Protein AF-A0ABD6QTZ0-F1 (afdb_monomer)

Solvent-accessible surface area (backbone atoms only — not comparable to full-atom values): 4430 Å² total; per-residue (Å²): 131,51,74,49,36,55,50,12,52,50,45,34,52,52,34,52,52,50,48,53,51,48,45,65,77,44,57,88,72,53,62,66,72,59,30,54,50,52,52,50,51,48,50,50,41,51,51,50,19,50,52,46,25,52,50,25,41,53,51,37,50,49,54,50,52,53,51,52,53,50,52,52,47,49,55,56,50,46,53,54,71,78,68,112

Organism: Mycolicibacterium fortuitum (NCBI:txid1766)

Secondary structure (DSSP, 8-state):
--HHHHHHHHHHHHHHHHHHHHHHHHTT---THHHHHHHHHHHHHHHHHHHHHHHHHHHHHHHHHHHHHHHHHHHHHHHHHH--

Mean predicted aligned error: 8.84 Å

Foldseek 3Di:
DDPLLVVLVVLQVVLVVVLVVLCVVCPVPDDDPRVVVNVVVNVVSNVVSNVSNVVSVVVVVVVVVVVVVVVVVCVVVVCVVVPD

Structure (mmCIF, N/CA/C/O backbone):
data_AF-A0ABD6QTZ0-F1
#
_entry.id   AF-A0ABD6QTZ0-F1
#
loop_
_atom_site.group_PDB
_atom_site.id
_atom_site.type_symbol
_atom_site.label_atom_id
_atom_site.label_alt_id
_atom_site.label_comp_id
_atom_site.label_asym_id
_atom_site.label_entity_id
_atom_site.label_seq_id
_atom_site.pdbx_PDB_ins_code
_atom_site.Cartn_x
_atom_site.Cartn_y
_atom_site.C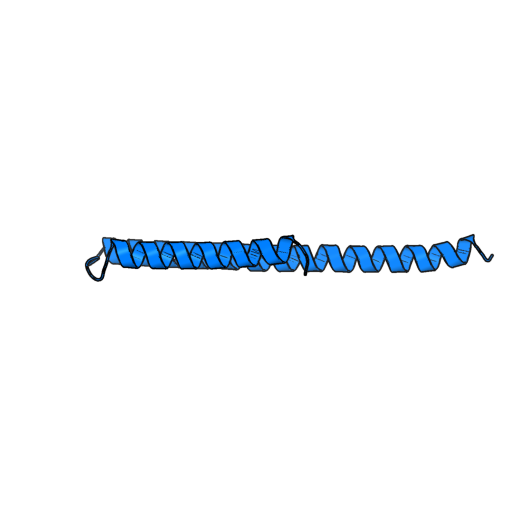artn_z
_atom_site.occupancy
_atom_site.B_iso_or_equiv
_atom_site.auth_seq_id
_atom_site.auth_comp_id
_atom_site.auth_asym_id
_atom_site.auth_atom_id
_atom_site.pdbx_PDB_model_num
ATOM 1 N N . MET A 1 1 ? 0.923 -4.195 -19.434 1.00 52.66 1 MET A N 1
ATOM 2 C CA . MET A 1 1 ? 1.140 -3.732 -18.044 1.00 52.66 1 MET A CA 1
ATOM 3 C C . MET A 1 1 ? 2.417 -4.362 -17.524 1.00 52.66 1 MET A C 1
ATOM 5 O O . MET A 1 1 ? 2.575 -5.566 -17.692 1.00 52.66 1 MET A O 1
ATOM 9 N N . SER A 1 2 ? 3.322 -3.573 -16.940 1.00 66.06 2 SER A N 1
ATOM 10 C CA . SER A 1 2 ? 4.528 -4.100 -16.287 1.00 66.06 2 SER A CA 1
ATOM 11 C C . SER A 1 2 ? 4.138 -4.965 -15.080 1.00 66.06 2 SER A C 1
ATOM 13 O O . SER A 1 2 ? 3.174 -4.641 -14.385 1.00 66.06 2 SER A O 1
ATOM 15 N N . ASN A 1 3 ? 4.884 -6.045 -14.807 1.00 80.12 3 ASN A N 1
ATOM 16 C CA . ASN A 1 3 ? 4.708 -6.887 -13.608 1.00 80.12 3 ASN A CA 1
ATOM 17 C C . ASN A 1 3 ? 4.653 -6.018 -12.335 1.00 80.12 3 ASN A C 1
ATOM 19 O O . ASN A 1 3 ? 3.838 -6.245 -11.448 1.00 80.12 3 ASN A O 1
ATOM 23 N N . LEU A 1 4 ? 5.429 -4.933 -12.312 1.00 82.50 4 LEU A N 1
ATOM 24 C CA . LEU A 1 4 ? 5.492 -3.998 -11.196 1.00 82.50 4 LEU A CA 1
ATOM 25 C C . LEU A 1 4 ? 4.172 -3.240 -10.952 1.00 82.50 4 LEU A C 1
ATOM 27 O O . LEU A 1 4 ? 3.750 -3.108 -9.808 1.00 82.50 4 LEU A O 1
ATOM 31 N N . THR A 1 5 ? 3.483 -2.808 -12.011 1.00 82.31 5 THR A N 1
ATOM 32 C CA . THR A 1 5 ? 2.157 -2.164 -11.932 1.00 82.31 5 THR A CA 1
ATOM 33 C C . THR A 1 5 ? 1.127 -3.107 -11.303 1.00 82.31 5 THR A C 1
ATOM 35 O O . THR A 1 5 ? 0.343 -2.701 -10.449 1.00 82.31 5 THR A O 1
ATOM 38 N N . ASN A 1 6 ? 1.167 -4.393 -11.668 1.00 87.00 6 ASN A N 1
ATOM 39 C CA . ASN A 1 6 ? 0.295 -5.400 -11.064 1.00 87.00 6 ASN A CA 1
ATOM 40 C C . ASN A 1 6 ? 0.601 -5.609 -9.574 1.00 87.00 6 ASN A C 1
ATOM 42 O O . ASN A 1 6 ? -0.334 -5.734 -8.790 1.00 87.00 6 ASN A O 1
ATOM 46 N N . GLN A 1 7 ? 1.877 -5.594 -9.169 1.00 87.19 7 GLN A N 1
ATOM 47 C CA . GLN A 1 7 ? 2.253 -5.677 -7.750 1.00 87.19 7 GLN A CA 1
ATOM 48 C C . GLN A 1 7 ? 1.712 -4.490 -6.941 1.00 87.19 7 GLN A C 1
ATOM 50 O O . GLN A 1 7 ? 1.209 -4.685 -5.839 1.00 87.19 7 GLN A O 1
ATOM 55 N N . GLY A 1 8 ? 1.740 -3.276 -7.502 1.00 88.00 8 GLY A N 1
ATOM 56 C CA . GLY A 1 8 ? 1.127 -2.095 -6.885 1.00 88.00 8 GLY A CA 1
ATOM 57 C C . GLY A 1 8 ? -0.363 -2.267 -6.599 1.00 88.00 8 GLY A C 1
ATOM 58 O O . GLY A 1 8 ? -0.823 -1.989 -5.494 1.00 88.00 8 GLY A O 1
ATOM 59 N N . ASN A 1 9 ? -1.105 -2.788 -7.577 1.00 90.00 9 ASN A N 1
ATOM 60 C CA . ASN A 1 9 ? -2.535 -3.062 -7.427 1.00 90.00 9 ASN A CA 1
ATOM 61 C C . ASN A 1 9 ? -2.814 -4.172 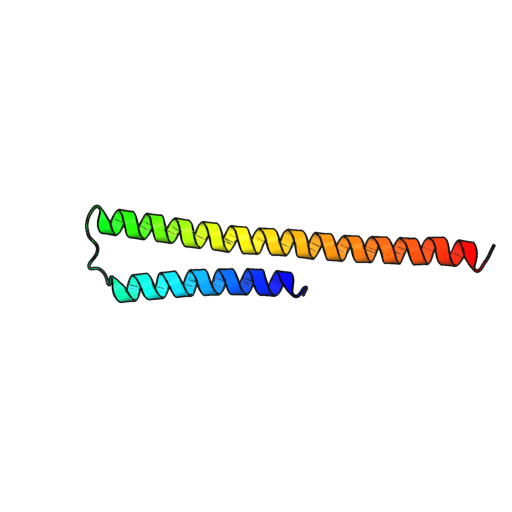-6.400 1.00 90.00 9 ASN A C 1
ATOM 63 O O . ASN A 1 9 ? -3.753 -4.050 -5.621 1.00 90.00 9 ASN A O 1
ATOM 67 N N . ILE A 1 10 ? -1.981 -5.219 -6.352 1.00 93.75 10 ILE A N 1
ATOM 68 C CA . ILE A 1 10 ? -2.090 -6.286 -5.342 1.00 93.75 10 ILE A CA 1
ATOM 69 C C . ILE A 1 10 ? -1.884 -5.724 -3.932 1.00 93.75 10 ILE A C 1
ATOM 71 O O . ILE A 1 10 ? -2.611 -6.091 -3.015 1.00 93.75 10 ILE A O 1
ATOM 75 N N . VAL A 1 11 ? -0.916 -4.823 -3.739 1.00 91.88 11 VAL A N 1
ATOM 76 C CA . VAL A 1 11 ? -0.683 -4.196 -2.429 1.00 91.88 11 VAL A CA 1
ATOM 77 C C . VAL A 1 11 ? -1.864 -3.320 -2.009 1.00 91.88 11 VAL A C 1
ATOM 79 O O . VAL A 1 11 ? -2.224 -3.325 -0.831 1.00 91.88 11 VAL A O 1
ATOM 82 N N . GLN A 1 12 ? -2.501 -2.618 -2.950 1.00 91.81 12 GLN A N 1
ATOM 83 C CA . GLN A 1 12 ? -3.738 -1.889 -2.669 1.00 91.81 12 GLN A CA 1
ATOM 84 C C . GLN A 1 12 ? -4.868 -2.819 -2.222 1.00 91.81 12 GLN A C 1
ATOM 86 O O . GLN A 1 12 ? -5.455 -2.587 -1.166 1.00 91.81 12 GLN A O 1
ATOM 91 N N . ASP A 1 13 ? -5.108 -3.898 -2.964 1.00 93.56 13 ASP A N 1
ATOM 92 C CA . ASP A 1 13 ? -6.139 -4.884 -2.633 1.00 93.56 13 ASP A CA 1
ATOM 93 C C . ASP A 1 13 ? -5.875 -5.556 -1.273 1.00 93.56 13 ASP A C 1
ATOM 95 O O . ASP A 1 13 ? -6.769 -5.680 -0.438 1.00 93.56 13 ASP A O 1
ATOM 99 N N . LEU A 1 14 ? -4.617 -5.899 -0.974 1.00 93.94 14 LEU A N 1
ATOM 100 C CA . LEU A 1 14 ? -4.218 -6.399 0.345 1.00 93.94 14 LEU A CA 1
ATOM 101 C C . LEU A 1 14 ? -4.499 -5.381 1.456 1.00 93.94 14 LEU A C 1
ATOM 103 O O . LEU A 1 14 ? -4.968 -5.766 2.527 1.00 93.94 14 LEU A O 1
ATOM 107 N N . GLY A 1 15 ? -4.236 -4.094 1.214 1.00 91.44 15 GLY A N 1
ATOM 108 C CA . GLY A 1 15 ? -4.574 -3.020 2.146 1.00 91.44 15 GLY A CA 1
ATOM 109 C C . GLY A 1 15 ? -6.071 -2.992 2.457 1.00 91.44 15 GLY A C 1
ATOM 110 O O . GLY A 1 15 ? -6.453 -3.008 3.627 1.00 91.44 15 GLY A O 1
ATOM 111 N N . GLU A 1 16 ? -6.916 -3.042 1.428 1.00 93.38 16 GLU A N 1
ATOM 112 C CA . GLU A 1 16 ? -8.376 -3.088 1.575 1.00 93.38 16 GLU A CA 1
ATOM 113 C C . GLU A 1 16 ? -8.841 -4.343 2.333 1.00 93.38 16 GLU A C 1
ATOM 115 O O . GLU A 1 16 ? -9.655 -4.248 3.255 1.00 93.38 16 GLU A O 1
ATOM 120 N N . GLN A 1 17 ? -8.268 -5.512 2.031 1.00 93.88 17 GLN A N 1
ATOM 121 C CA . GLN A 1 17 ? -8.567 -6.758 2.743 1.00 93.88 17 GLN A CA 1
ATOM 122 C C . GLN A 1 17 ? -8.199 -6.688 4.233 1.00 93.88 17 GLN A C 1
ATOM 124 O O . GLN A 1 17 ? -8.933 -7.210 5.078 1.00 93.88 17 GLN A O 1
ATOM 129 N N . VAL 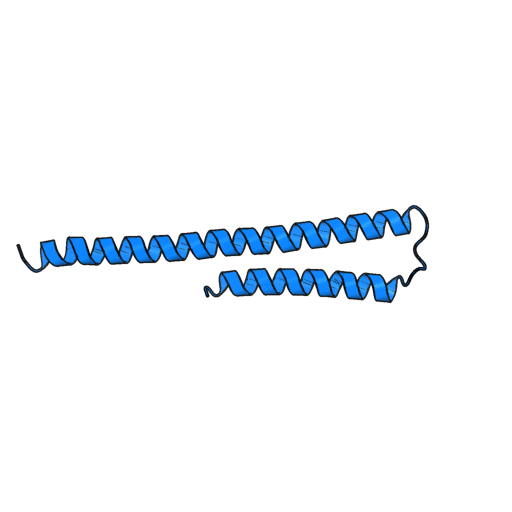A 1 18 ? -7.078 -6.048 4.586 1.00 91.50 18 VAL A N 1
ATOM 130 C CA . VAL A 1 18 ? -6.690 -5.846 5.992 1.00 91.50 18 VAL A CA 1
ATOM 131 C C . VAL A 1 18 ? -7.709 -4.959 6.705 1.00 91.50 18 VAL A C 1
ATOM 133 O O . VAL A 1 18 ? -8.117 -5.292 7.818 1.00 91.50 18 VAL A O 1
ATOM 136 N N . LEU A 1 19 ? -8.182 -3.886 6.066 1.00 90.19 19 LEU A N 1
ATOM 137 C CA . LEU A 1 19 ? -9.201 -3.007 6.648 1.00 90.19 19 LEU A CA 1
ATOM 138 C C . LEU A 1 19 ? -10.538 -3.712 6.856 1.00 90.19 19 LEU A C 1
ATOM 140 O O . LEU A 1 19 ? -11.142 -3.575 7.919 1.00 90.19 19 LEU A O 1
ATOM 144 N N . GLN A 1 20 ? -10.970 -4.514 5.885 1.00 89.69 20 GLN A N 1
ATOM 145 C CA . GLN A 1 20 ? -12.182 -5.323 6.014 1.00 89.69 20 GLN A CA 1
ATOM 146 C C . GLN A 1 20 ? -12.068 -6.323 7.169 1.00 89.69 20 GLN A C 1
ATOM 148 O O . GLN A 1 20 ? -13.000 -6.478 7.957 1.00 89.69 20 GLN A O 1
ATOM 153 N N . LYS A 1 21 ? -10.910 -6.981 7.316 1.00 89.62 21 LYS A N 1
ATOM 154 C CA . LYS A 1 21 ? -10.648 -7.887 8.445 1.00 89.62 21 LYS A CA 1
ATOM 155 C C . LYS A 1 21 ? -10.625 -7.146 9.777 1.00 89.62 21 LYS A C 1
ATOM 157 O O . LYS A 1 21 ? -11.157 -7.670 10.750 1.00 89.62 21 LYS A O 1
ATOM 162 N N . MET A 1 22 ? -10.044 -5.947 9.824 1.00 86.88 22 MET A N 1
ATOM 163 C CA . MET A 1 22 ? -10.078 -5.102 11.015 1.00 86.88 22 MET A CA 1
ATOM 164 C C . MET A 1 22 ? -11.517 -4.769 11.403 1.00 86.88 22 MET A C 1
ATOM 166 O O . MET A 1 22 ? -11.898 -5.085 12.521 1.00 86.88 22 MET A O 1
ATOM 170 N N . GLN A 1 23 ? -12.327 -4.242 10.479 1.00 85.12 23 GLN A N 1
ATOM 171 C CA . GLN A 1 23 ? -13.745 -3.956 10.731 1.00 85.12 23 GLN A CA 1
ATOM 172 C C . GLN A 1 23 ? -14.519 -5.195 11.186 1.00 85.12 23 GLN A C 1
ATOM 174 O O . GLN A 1 23 ? -15.321 -5.108 12.109 1.00 85.12 23 GLN A O 1
ATOM 179 N N . HIS A 1 24 ? -14.262 -6.362 10.590 1.00 84.88 24 HIS A N 1
ATOM 180 C CA . HIS A 1 24 ? -14.892 -7.612 11.017 1.00 84.88 24 HIS A CA 1
ATOM 181 C C . HIS A 1 24 ? -14.516 -7.973 12.461 1.00 84.88 24 HIS A C 1
ATOM 183 O O . HIS A 1 24 ? -15.385 -8.324 13.255 1.00 84.88 24 HIS A O 1
ATOM 189 N N . LEU A 1 25 ? -13.227 -7.901 12.808 1.00 82.88 25 LEU A N 1
ATOM 190 C CA . LEU A 1 25 ? -12.727 -8.252 14.140 1.00 82.88 25 LEU A CA 1
ATOM 191 C C . LEU A 1 25 ? -13.210 -7.281 15.218 1.00 82.88 25 LEU A C 1
ATOM 193 O O . LEU A 1 25 ? -13.442 -7.688 16.354 1.00 82.88 25 LEU A O 1
ATOM 197 N N . THR A 1 26 ? -13.333 -6.003 14.876 1.00 83.00 26 THR A N 1
ATOM 198 C CA . THR A 1 26 ? -13.697 -4.948 15.821 1.00 83.00 26 THR A CA 1
ATOM 199 C C . THR A 1 26 ? -15.203 -4.730 15.912 1.00 83.00 26 THR A C 1
ATOM 201 O O . THR A 1 26 ? -15.685 -4.206 16.917 1.00 83.00 26 THR A O 1
ATOM 204 N N . GLY A 1 27 ? -15.945 -5.109 14.867 1.00 76.56 27 GLY A N 1
ATOM 205 C CA . GLY A 1 27 ? -17.328 -4.688 14.659 1.00 76.56 27 GLY A CA 1
ATOM 206 C C . GLY A 1 27 ? -17.468 -3.165 14.767 1.00 76.56 27 GLY A C 1
ATOM 207 O O . GLY A 1 27 ? -16.528 -2.425 14.466 1.00 76.56 27 GLY A O 1
ATOM 208 N N . ASP A 1 28 ? -18.605 -2.726 15.313 1.00 70.69 28 ASP A N 1
ATOM 209 C CA . ASP A 1 28 ? -18.857 -1.344 15.763 1.00 7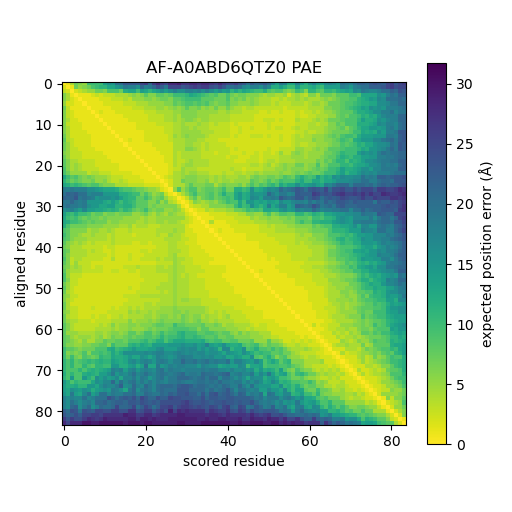0.69 28 ASP A CA 1
ATOM 210 C C . ASP A 1 28 ? -18.361 -1.088 17.206 1.00 70.69 28 ASP A C 1
ATOM 212 O O . ASP A 1 28 ? -18.630 -0.045 17.800 1.00 70.69 28 ASP A O 1
ATOM 216 N N . GLY A 1 29 ? -17.686 -2.065 17.824 1.00 68.00 29 GLY A N 1
ATOM 217 C CA . GLY A 1 29 ? -17.439 -2.102 19.269 1.00 68.00 29 GLY A CA 1
ATOM 218 C C . GLY A 1 29 ? -16.263 -1.256 19.756 1.00 68.00 29 GLY A C 1
ATOM 219 O O . GLY A 1 29 ? -16.075 -1.107 20.965 1.00 68.00 29 GLY A O 1
ATOM 220 N N . LEU A 1 30 ? -15.458 -0.703 18.847 1.00 80.38 30 LEU A N 1
ATOM 221 C CA . LEU A 1 30 ? -14.360 0.182 19.218 1.00 80.38 30 LEU A CA 1
ATOM 222 C C . LEU A 1 30 ? -14.880 1.589 19.518 1.00 80.38 30 LEU A C 1
ATOM 224 O O . LEU A 1 30 ? -15.294 2.321 18.624 1.00 80.38 30 LEU A O 1
ATOM 228 N N . LEU A 1 31 ? -14.795 1.982 20.787 1.00 74.12 31 LEU A N 1
ATOM 229 C CA . LEU A 1 31 ? -15.181 3.305 21.272 1.00 74.12 31 LEU A CA 1
ATOM 230 C C . LEU A 1 31 ? -13.980 4.020 21.907 1.00 74.12 31 LEU A C 1
ATOM 232 O O . LEU A 1 31 ? -13.066 3.389 22.441 1.00 74.12 31 LEU A O 1
ATOM 236 N N . GLY A 1 32 ? -13.988 5.353 21.860 1.00 81.81 32 GLY A N 1
ATOM 237 C CA . GLY A 1 32 ? -12.924 6.188 22.422 1.00 81.81 32 GLY A CA 1
ATOM 238 C C . GLY A 1 32 ? -11.557 5.931 21.777 1.00 81.81 32 GLY A C 1
ATOM 239 O O . GLY A 1 32 ? -11.460 5.713 20.572 1.00 81.81 32 GLY A O 1
ATOM 240 N N . ALA A 1 33 ? -10.498 5.908 22.591 1.00 83.44 33 ALA A N 1
ATOM 241 C CA . ALA A 1 33 ? -9.110 5.839 22.122 1.00 83.44 33 ALA A CA 1
ATOM 242 C C . ALA A 1 33 ? -8.800 4.625 21.224 1.00 83.44 33 ALA A C 1
ATOM 244 O O . ALA A 1 33 ? -7.945 4.707 20.344 1.00 83.44 33 ALA A O 1
ATOM 245 N N . SER A 1 34 ? -9.483 3.495 21.421 1.00 83.81 34 SER A N 1
ATOM 246 C CA . SER A 1 34 ? -9.287 2.309 20.582 1.00 83.81 34 SER A CA 1
ATOM 247 C C . SER A 1 34 ? -9.933 2.463 19.199 1.00 83.81 34 SER A C 1
ATOM 249 O O . SER A 1 34 ? -9.376 1.973 18.219 1.00 83.81 34 SER A O 1
ATOM 251 N N . GLY A 1 35 ? -11.057 3.185 19.100 1.00 84.25 35 GLY A N 1
ATOM 252 C CA . GLY A 1 35 ? -11.658 3.572 17.817 1.00 84.25 35 GLY A CA 1
ATOM 253 C C . GLY A 1 35 ? -10.790 4.577 17.065 1.00 84.25 35 GLY A C 1
ATOM 254 O O . GLY A 1 35 ? -10.525 4.399 15.876 1.00 84.25 35 GLY A O 1
ATOM 255 N N . ASP A 1 36 ? -10.248 5.566 17.778 1.00 86.25 36 ASP A N 1
ATOM 256 C CA . ASP A 1 36 ? -9.311 6.536 17.205 1.00 86.25 36 ASP A CA 1
ATOM 257 C C . ASP A 1 36 ? -8.039 5.849 16.686 1.00 86.25 36 ASP A C 1
ATOM 259 O O . ASP A 1 36 ? -7.603 6.105 15.562 1.00 86.25 36 ASP A O 1
ATOM 263 N N . GLY A 1 37 ? -7.480 4.915 17.463 1.00 87.81 37 GLY A N 1
ATOM 264 C CA . GLY A 1 37 ? -6.318 4.122 17.061 1.00 87.81 37 GLY A CA 1
ATOM 265 C C . GLY A 1 37 ? -6.584 3.249 15.831 1.00 87.81 37 GLY A C 1
ATOM 266 O O . GLY A 1 37 ? -5.752 3.196 14.925 1.00 87.81 37 GLY A O 1
ATOM 267 N N . ALA A 1 38 ? -7.754 2.607 15.748 1.00 87.50 38 ALA A N 1
ATOM 268 C CA . ALA A 1 38 ? -8.133 1.825 14.572 1.00 87.50 38 ALA A CA 1
ATOM 269 C C . ALA A 1 38 ? -8.318 2.698 13.322 1.00 87.50 38 ALA A C 1
ATOM 271 O O . ALA A 1 38 ? -7.871 2.305 12.247 1.00 87.50 38 ALA A O 1
ATOM 272 N N . ASN A 1 39 ? -8.886 3.900 13.455 1.00 86.88 39 ASN A N 1
ATOM 273 C CA . ASN A 1 39 ? -8.998 4.861 12.352 1.00 86.88 39 ASN A CA 1
ATOM 274 C C . ASN A 1 39 ? -7.632 5.378 11.877 1.00 86.88 39 ASN A C 1
ATOM 276 O O . ASN A 1 39 ? -7.399 5.514 10.672 1.00 86.88 39 ASN A O 1
ATOM 280 N N . GLN A 1 40 ? -6.706 5.644 12.800 1.00 91.38 40 GLN A N 1
ATOM 281 C CA . GLN A 1 40 ? -5.335 6.030 12.456 1.00 91.38 40 GLN A CA 1
ATOM 282 C C . GLN A 1 40 ? -4.598 4.899 11.738 1.00 91.38 40 GLN A C 1
ATOM 284 O O . GLN A 1 40 ? -3.973 5.132 10.703 1.00 91.38 40 GLN A O 1
ATOM 289 N N . LEU A 1 41 ? -4.721 3.667 12.240 1.00 90.12 41 LEU A N 1
ATOM 290 C CA . LEU A 1 41 ? -4.167 2.487 11.582 1.00 90.12 41 LEU A CA 1
ATOM 291 C C . LEU A 1 41 ? -4.776 2.304 10.187 1.00 90.12 41 LEU A C 1
ATOM 293 O O . LEU A 1 41 ? -4.040 2.083 9.227 1.00 90.12 41 LEU A O 1
ATOM 297 N N . ALA A 1 42 ? -6.092 2.479 10.054 1.00 90.06 42 ALA A N 1
ATOM 298 C CA . ALA A 1 42 ? -6.772 2.366 8.774 1.00 90.06 42 ALA A CA 1
ATOM 299 C C . ALA A 1 42 ? -6.260 3.390 7.751 1.00 90.06 42 ALA A C 1
ATOM 301 O O . ALA A 1 42 ? -5.943 3.047 6.611 1.00 90.06 42 ALA A O 1
ATOM 302 N N . THR A 1 43 ? -6.096 4.637 8.194 1.00 91.62 43 THR A N 1
ATOM 303 C CA . THR A 1 43 ? -5.514 5.722 7.396 1.00 91.62 43 THR A CA 1
ATOM 304 C C . THR A 1 43 ? -4.078 5.400 6.980 1.00 91.62 43 THR A C 1
ATOM 306 O O . THR A 1 43 ? -3.714 5.601 5.823 1.00 91.62 43 THR A O 1
ATOM 309 N N . GLY A 1 44 ? -3.265 4.865 7.894 1.00 93.31 44 GLY A N 1
ATOM 310 C CA . GLY A 1 44 ? -1.883 4.472 7.619 1.00 93.31 44 GLY A CA 1
ATOM 311 C C . GLY A 1 44 ? -1.776 3.340 6.595 1.00 93.31 44 GLY A C 1
ATOM 312 O O . GLY A 1 44 ? -0.949 3.417 5.684 1.00 93.31 44 GLY A O 1
ATOM 313 N N . ILE A 1 45 ? -2.640 2.326 6.695 1.00 91.75 45 ILE A N 1
ATOM 314 C CA . ILE A 1 45 ? -2.713 1.217 5.733 1.00 91.75 45 ILE A CA 1
ATOM 315 C C . ILE A 1 45 ? -3.092 1.748 4.348 1.00 91.75 45 ILE A C 1
ATOM 317 O O . ILE A 1 45 ? -2.366 1.495 3.388 1.00 91.75 45 ILE A O 1
ATOM 321 N N . HIS A 1 46 ? -4.163 2.540 4.243 1.00 92.38 46 HIS A N 1
ATOM 322 C CA . HIS A 1 46 ? -4.575 3.159 2.978 1.00 92.38 46 HIS A CA 1
ATOM 323 C C . HIS A 1 46 ? -3.485 4.050 2.376 1.00 92.38 46 HIS A C 1
ATOM 325 O O . HIS A 1 46 ? -3.185 3.946 1.187 1.00 92.38 46 HIS A O 1
ATOM 331 N N . GLY A 1 47 ? -2.872 4.912 3.189 1.00 91.94 47 GLY A N 1
ATOM 332 C CA . GLY A 1 47 ? -1.802 5.802 2.745 1.00 91.94 47 GLY A CA 1
ATOM 333 C C . GLY A 1 47 ? -0.600 5.026 2.209 1.00 91.94 47 GLY A C 1
ATOM 334 O O . GLY A 1 47 ? -0.102 5.328 1.127 1.00 91.94 47 GLY A O 1
ATOM 335 N N . THR A 1 48 ? -0.180 3.982 2.926 1.00 93.81 48 THR A N 1
ATOM 336 C CA . THR A 1 48 ? 0.944 3.128 2.517 1.00 93.81 48 THR A CA 1
ATOM 337 C C . THR A 1 48 ? 0.627 2.379 1.228 1.00 93.81 48 THR A C 1
ATOM 339 O O . THR A 1 48 ? 1.442 2.363 0.308 1.00 93.81 48 THR A O 1
ATOM 342 N N . ALA A 1 49 ? -0.563 1.788 1.131 1.00 92.31 49 ALA A N 1
ATOM 343 C CA . ALA A 1 49 ? -0.950 0.998 -0.027 1.00 92.31 49 ALA A CA 1
ATOM 344 C C . ALA A 1 49 ? -1.048 1.856 -1.304 1.00 92.31 49 ALA A C 1
ATOM 346 O O . ALA A 1 49 ? -0.515 1.476 -2.348 1.00 92.31 49 ALA A O 1
ATOM 347 N N . ASN A 1 50 ? -1.618 3.063 -1.197 1.00 91.69 50 ASN A N 1
ATOM 348 C CA . ASN A 1 50 ? -1.638 4.038 -2.289 1.00 91.69 50 ASN A CA 1
ATOM 349 C C . ASN A 1 50 ? -0.226 4.486 -2.685 1.00 91.69 50 ASN A C 1
ATOM 351 O O . ASN A 1 50 ? 0.099 4.493 -3.869 1.00 91.69 50 ASN A O 1
ATOM 355 N N . ALA A 1 51 ? 0.640 4.791 -1.713 1.00 93.12 51 ALA A N 1
ATOM 356 C CA . ALA A 1 51 ? 2.017 5.196 -1.993 1.00 93.12 51 ALA A CA 1
ATOM 357 C C . ALA A 1 51 ? 2.804 4.103 -2.736 1.00 93.12 51 ALA A C 1
ATOM 359 O O . ALA A 1 51 ? 3.564 4.403 -3.662 1.00 93.12 51 ALA A O 1
ATOM 360 N N . VAL A 1 52 ? 2.603 2.830 -2.376 1.00 93.00 52 VAL A N 1
ATOM 361 C CA . VAL A 1 52 ? 3.217 1.697 -3.084 1.00 93.00 52 VAL A CA 1
ATOM 362 C C . VAL A 1 52 ? 2.675 1.583 -4.508 1.00 93.00 52 VAL A C 1
ATOM 364 O O . VAL A 1 52 ? 3.467 1.439 -5.445 1.00 93.00 52 VAL A O 1
ATOM 367 N N . ARG A 1 5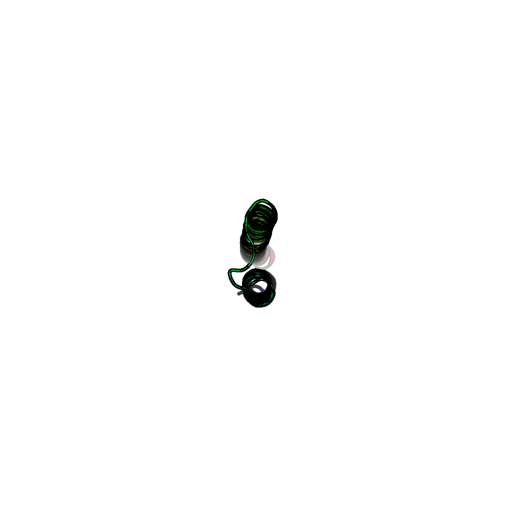3 ? 1.357 1.694 -4.713 1.00 91.56 53 ARG A N 1
ATOM 368 C CA . ARG A 1 53 ? 0.783 1.690 -6.066 1.00 91.56 53 ARG A CA 1
ATOM 369 C C . ARG A 1 53 ? 1.342 2.825 -6.921 1.00 91.56 53 ARG A C 1
ATOM 371 O O . ARG A 1 53 ? 1.795 2.588 -8.037 1.00 91.56 53 ARG A O 1
ATOM 378 N N . ASP A 1 54 ? 1.372 4.039 -6.393 1.00 92.38 54 ASP A N 1
ATOM 379 C CA . ASP A 1 54 ? 1.843 5.200 -7.145 1.00 92.38 54 ASP A CA 1
ATOM 380 C C . ASP A 1 54 ? 3.333 5.072 -7.486 1.00 92.38 54 ASP A C 1
ATOM 382 O O . ASP A 1 54 ? 3.730 5.302 -8.629 1.00 92.38 54 ASP A O 1
ATOM 386 N N . THR A 1 55 ? 4.153 4.602 -6.542 1.00 92.06 55 THR A N 1
ATOM 387 C CA . THR A 1 55 ? 5.586 4.352 -6.775 1.00 92.06 55 THR A CA 1
ATOM 388 C C . THR A 1 55 ? 5.799 3.281 -7.842 1.00 92.06 55 THR A C 1
ATOM 390 O O . THR A 1 55 ? 6.593 3.459 -8.764 1.00 92.06 55 THR A O 1
ATOM 393 N N . THR A 1 56 ? 5.078 2.163 -7.760 1.00 90.50 56 THR A N 1
ATOM 394 C CA . THR A 1 56 ? 5.206 1.073 -8.740 1.00 90.50 56 THR A CA 1
ATOM 395 C C . THR A 1 56 ? 4.716 1.480 -10.129 1.00 90.50 56 THR A C 1
ATOM 397 O O . THR A 1 56 ? 5.305 1.060 -11.126 1.00 90.50 56 THR A O 1
ATOM 400 N N . HIS A 1 57 ? 3.705 2.349 -10.222 1.00 89.25 57 HIS A N 1
ATOM 401 C CA . HIS A 1 57 ? 3.283 2.963 -11.481 1.00 89.25 57 HIS A CA 1
ATOM 402 C C . HIS A 1 57 ? 4.357 3.900 -12.043 1.00 89.25 57 HIS A C 1
ATOM 404 O O . HIS A 1 57 ? 4.692 3.799 -13.222 1.00 89.25 57 HIS A O 1
ATOM 410 N N . GLN A 1 58 ? 4.939 4.772 -11.215 1.00 89.25 58 GLN A N 1
ATOM 411 C CA . GLN A 1 58 ? 6.007 5.681 -11.639 1.00 89.25 58 GLN A CA 1
ATOM 412 C C . GLN A 1 58 ? 7.236 4.919 -12.141 1.00 89.25 58 GLN A C 1
ATOM 414 O O . GLN A 1 58 ? 7.738 5.215 -13.223 1.00 89.25 58 GLN A O 1
ATOM 419 N N . VAL A 1 59 ? 7.682 3.898 -11.404 1.00 89.12 59 VAL A N 1
ATOM 420 C CA . VAL A 1 59 ? 8.810 3.053 -11.817 1.00 89.12 59 VAL A CA 1
ATOM 421 C C . VAL A 1 59 ? 8.460 2.253 -13.072 1.00 89.12 59 VAL A C 1
ATOM 423 O O . VAL A 1 59 ? 9.267 2.186 -13.993 1.00 89.12 59 VAL A O 1
ATOM 426 N N . GLY A 1 60 ? 7.252 1.687 -13.157 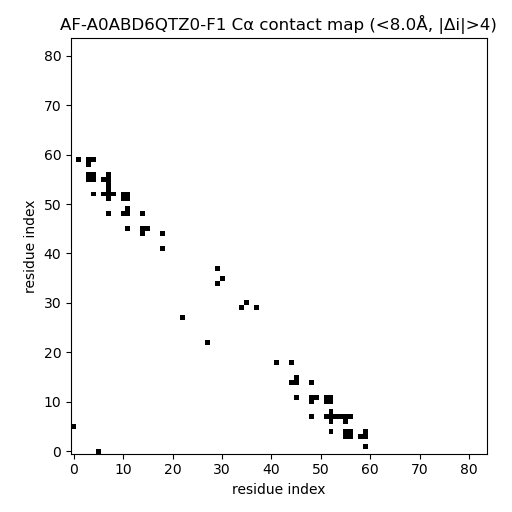1.00 86.62 60 GLY A N 1
ATOM 427 C CA . GLY A 1 60 ? 6.795 0.967 -14.347 1.00 86.62 60 GLY A CA 1
ATOM 428 C C . GLY A 1 60 ? 6.805 1.841 -15.605 1.00 86.62 60 GLY A C 1
ATOM 429 O O . GLY A 1 60 ? 7.295 1.408 -16.650 1.00 86.62 60 GLY A O 1
ATOM 430 N N . ASN A 1 61 ? 6.335 3.084 -15.490 1.00 85.38 61 ASN A N 1
ATOM 431 C CA . ASN A 1 61 ? 6.368 4.063 -16.575 1.00 85.38 61 ASN A CA 1
ATOM 432 C C . ASN A 1 61 ? 7.806 4.466 -16.920 1.00 85.38 61 ASN A C 1
ATOM 434 O O . ASN A 1 61 ? 8.161 4.502 -18.091 1.00 85.38 61 ASN A O 1
ATOM 438 N N . HIS A 1 62 ? 8.651 4.708 -15.914 1.00 87.31 62 HIS A N 1
ATOM 439 C CA . HIS A 1 62 ? 10.051 5.069 -16.126 1.00 87.31 62 HIS A CA 1
ATOM 440 C C . HIS A 1 62 ? 10.825 3.976 -16.874 1.00 87.31 62 HIS A C 1
ATOM 442 O O . HIS A 1 62 ? 11.528 4.273 -17.834 1.00 87.31 62 HIS A O 1
ATOM 448 N N . VAL A 1 63 ? 10.652 2.710 -16.483 1.00 85.00 63 VAL A N 1
ATOM 449 C CA . VAL A 1 63 ? 11.286 1.565 -17.155 1.00 85.00 63 VAL A CA 1
ATOM 450 C C . VAL A 1 63 ? 10.770 1.396 -18.585 1.00 85.00 63 VAL A C 1
ATOM 452 O O . VAL A 1 63 ? 11.560 1.104 -19.477 1.00 85.00 63 VAL A O 1
ATOM 455 N N . THR A 1 64 ? 9.468 1.597 -18.815 1.00 83.50 64 THR A N 1
ATOM 456 C CA . THR A 1 64 ? 8.883 1.522 -20.167 1.00 83.50 64 THR A CA 1
ATOM 457 C C . THR A 1 64 ? 9.474 2.605 -21.069 1.00 83.50 64 THR A C 1
ATOM 459 O O . THR A 1 64 ? 10.016 2.283 -22.120 1.00 83.50 64 THR A O 1
ATOM 462 N N . ASN A 1 65 ? 9.479 3.858 -20.606 1.00 80.12 65 ASN A N 1
ATOM 463 C CA . ASN A 1 65 ? 10.048 4.982 -21.350 1.00 80.12 65 ASN A CA 1
ATOM 464 C C . ASN A 1 65 ? 11.544 4.780 -21.632 1.00 80.12 65 ASN A C 1
ATOM 466 O O . ASN A 1 65 ? 11.996 5.015 -22.745 1.00 80.12 65 ASN A O 1
ATOM 470 N N . TYR A 1 66 ? 12.310 4.290 -20.652 1.00 76.38 66 TYR A N 1
ATOM 471 C CA . TYR A 1 66 ? 13.730 3.988 -20.845 1.00 76.38 66 TYR A CA 1
ATOM 472 C C . TYR A 1 66 ? 13.962 2.894 -21.903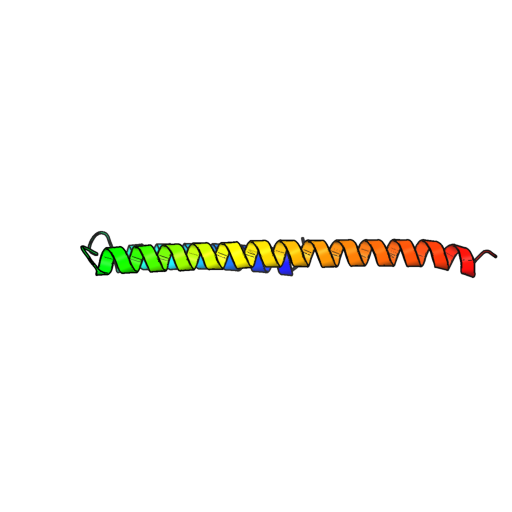 1.00 76.38 66 TYR A C 1
ATOM 474 O O . TYR A 1 66 ? 14.907 2.974 -22.688 1.00 76.38 66 TYR A O 1
ATOM 482 N N . GLY A 1 67 ? 13.100 1.873 -21.945 1.00 75.31 67 GLY A N 1
ATOM 483 C CA . GLY A 1 67 ? 13.127 0.847 -22.988 1.00 75.31 67 GLY A CA 1
ATOM 484 C C . GLY A 1 67 ? 12.827 1.414 -24.377 1.00 75.31 67 GLY A C 1
ATOM 485 O O . GLY A 1 67 ? 13.542 1.103 -25.334 1.00 75.31 67 GLY A O 1
ATOM 486 N N . ASP A 1 68 ? 11.823 2.284 -24.482 1.00 77.56 68 ASP A N 1
ATOM 487 C CA . ASP A 1 68 ? 11.476 2.956 -25.735 1.00 77.56 68 ASP A CA 1
ATOM 488 C C . ASP A 1 68 ? 12.624 3.857 -26.217 1.00 77.56 68 ASP A C 1
ATOM 490 O O . ASP A 1 68 ? 12.998 3.790 -27.389 1.00 77.56 68 ASP A O 1
ATOM 494 N N . ASP A 1 69 ? 13.246 4.629 -25.324 1.00 76.75 69 ASP A N 1
ATOM 495 C CA . ASP A 1 69 ? 14.394 5.488 -25.639 1.00 76.75 69 ASP A CA 1
ATOM 496 C C . ASP A 1 69 ? 15.603 4.674 -26.128 1.00 76.75 69 ASP A C 1
ATOM 498 O O . ASP A 1 69 ? 16.240 5.038 -27.121 1.00 76.75 69 ASP A O 1
ATOM 502 N N . MET A 1 70 ? 15.910 3.540 -25.483 1.00 73.69 70 MET A N 1
ATOM 503 C CA . MET A 1 70 ? 16.969 2.639 -25.956 1.00 73.69 70 MET A CA 1
ATOM 504 C C . MET A 1 70 ? 16.664 2.058 -27.335 1.00 73.69 70 MET A C 1
ATOM 506 O O . MET A 1 70 ? 17.563 1.982 -28.169 1.00 73.69 70 MET A O 1
ATOM 510 N N . THR A 1 71 ? 15.414 1.678 -27.596 1.00 76.25 71 THR A N 1
ATOM 511 C CA . THR A 1 71 ? 15.011 1.105 -28.889 1.00 76.25 71 THR A CA 1
ATOM 512 C C . THR A 1 71 ? 15.106 2.145 -30.010 1.00 76.25 71 THR A C 1
ATOM 514 O O . THR A 1 71 ? 15.560 1.836 -31.111 1.00 76.25 71 THR A O 1
ATOM 517 N N . HIS A 1 72 ? 14.745 3.400 -29.728 1.00 78.94 72 HIS A N 1
ATOM 518 C CA . HIS A 1 72 ? 14.920 4.504 -30.673 1.00 78.94 72 HIS A CA 1
ATOM 519 C C . HIS A 1 72 ? 16.399 4.827 -30.922 1.00 78.94 72 HIS A C 1
ATOM 521 O O . HIS A 1 72 ? 16.781 5.041 -32.073 1.00 78.94 72 HIS A O 1
ATOM 527 N N . MET A 1 73 ? 17.241 4.826 -29.881 1.00 74.50 73 MET A N 1
ATOM 528 C CA . MET A 1 73 ? 18.689 5.003 -30.043 1.00 74.50 73 MET A CA 1
ATOM 529 C C . MET A 1 73 ? 19.315 3.875 -30.866 1.00 74.50 73 MET A C 1
ATOM 531 O O . MET A 1 73 ? 20.093 4.160 -31.775 1.00 74.50 73 MET A O 1
ATOM 535 N N . ASP A 1 74 ? 18.962 2.617 -30.601 1.00 77.12 74 ASP A N 1
ATOM 536 C CA . ASP A 1 74 ? 19.452 1.471 -31.373 1.00 77.12 74 ASP A CA 1
ATOM 537 C C . ASP A 1 74 ? 19.042 1.570 -32.847 1.00 77.12 74 ASP A C 1
ATOM 539 O O . ASP A 1 74 ? 19.880 1.427 -33.733 1.00 77.12 74 ASP A O 1
ATOM 543 N N . ALA A 1 75 ? 17.792 1.941 -33.134 1.00 75.19 75 ALA A N 1
ATOM 544 C CA . ALA A 1 75 ? 17.341 2.166 -34.505 1.00 75.19 75 ALA A CA 1
ATOM 545 C C . ALA A 1 75 ? 18.096 3.319 -35.197 1.00 75.19 75 ALA A C 1
ATOM 547 O O . ALA A 1 75 ? 18.437 3.223 -36.379 1.00 75.19 75 ALA A O 1
ATOM 548 N N . GLN A 1 76 ? 18.377 4.410 -34.475 1.00 75.75 76 GLN A N 1
ATOM 549 C CA . GLN A 1 76 ? 19.092 5.567 -35.014 1.00 75.75 76 GLN A CA 1
ATOM 550 C C . GLN A 1 76 ? 20.564 5.248 -35.306 1.00 75.75 76 GLN A C 1
ATOM 552 O O . GLN A 1 76 ? 21.043 5.528 -36.406 1.00 75.75 76 GLN A O 1
ATOM 557 N N . TYR A 1 77 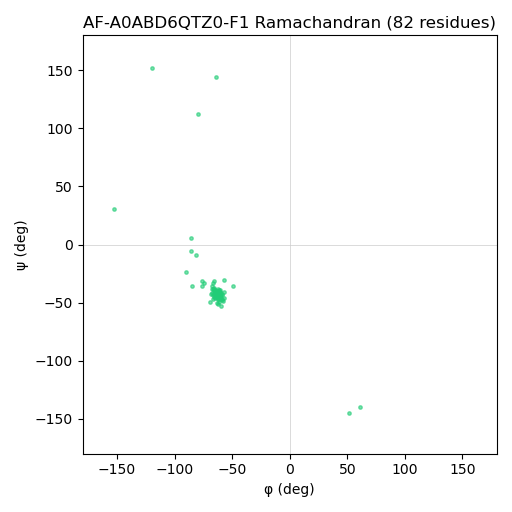? 21.280 4.649 -34.353 1.00 75.56 77 TYR A N 1
ATOM 558 C CA . TYR A 1 77 ? 22.692 4.302 -34.518 1.00 75.56 77 TYR A CA 1
ATOM 559 C C . TYR A 1 77 ? 22.889 3.069 -35.404 1.00 75.56 77 TYR A C 1
ATOM 561 O O . TYR A 1 77 ? 23.813 3.042 -36.211 1.00 75.56 77 TYR A O 1
ATOM 569 N N . GLY A 1 78 ? 21.998 2.081 -35.338 1.00 73.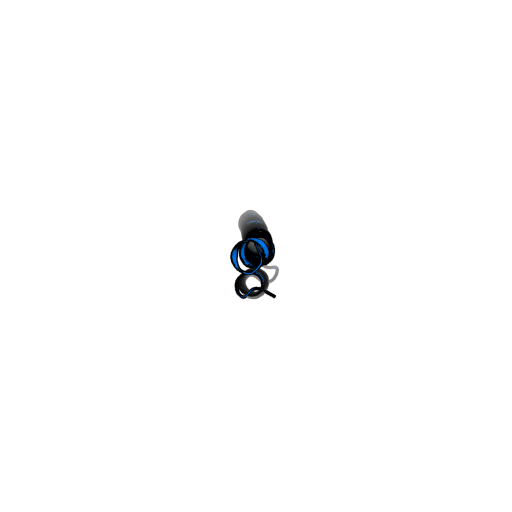44 78 GLY A N 1
ATOM 570 C CA . GLY A 1 78 ? 21.997 0.915 -36.219 1.00 73.44 78 GLY A CA 1
ATOM 571 C C . GLY A 1 78 ? 21.869 1.305 -37.691 1.00 73.44 78 GLY A C 1
ATOM 572 O O . GLY A 1 78 ? 22.645 0.825 -38.515 1.00 73.44 78 GLY A O 1
ATOM 573 N N . ASN A 1 79 ? 20.988 2.256 -38.024 1.00 64.88 79 ASN A N 1
ATOM 574 C CA . ASN A 1 79 ? 20.901 2.804 -39.384 1.00 64.88 79 ASN A CA 1
ATOM 575 C C . ASN A 1 79 ? 22.159 3.579 -39.808 1.00 64.88 79 ASN A C 1
ATOM 577 O O . ASN A 1 79 ? 22.501 3.580 -40.987 1.00 64.88 79 ASN A O 1
ATOM 581 N N . GLN A 1 80 ? 22.858 4.226 -38.873 1.00 64.69 80 GLN A N 1
ATOM 582 C CA . GLN A 1 80 ? 24.112 4.931 -39.165 1.00 64.69 80 GLN A CA 1
ATOM 583 C C . GLN A 1 80 ? 25.303 3.979 -39.348 1.00 64.69 80 GLN A C 1
ATOM 585 O O . GLN A 1 80 ? 26.203 4.281 -40.123 1.00 64.69 80 GLN A O 1
ATOM 590 N N . ILE A 1 81 ? 25.313 2.832 -38.662 1.00 60.38 81 ILE A N 1
ATOM 591 C CA . ILE A 1 81 ? 26.387 1.829 -38.748 1.00 60.38 81 ILE A CA 1
ATOM 592 C C . ILE A 1 81 ? 26.174 0.879 -39.939 1.00 60.38 81 ILE A C 1
ATOM 594 O O . ILE A 1 81 ? 27.141 0.472 -40.577 1.00 60.38 81 ILE A O 1
ATOM 598 N N . ALA A 1 82 ? 24.925 0.525 -40.258 1.00 59.16 82 ALA A N 1
ATOM 599 C CA . ALA A 1 82 ? 24.590 -0.408 -41.338 1.00 59.16 82 ALA A CA 1
ATOM 600 C C . ALA A 1 82 ? 24.477 0.243 -42.733 1.00 59.16 82 ALA A C 1
ATOM 602 O O . ALA A 1 82 ? 24.290 -0.475 -43.716 1.00 59.16 82 ALA A O 1
ATOM 603 N N . GLY A 1 83 ? 24.571 1.574 -42.841 1.00 54.50 83 GLY A N 1
ATOM 604 C CA . GLY A 1 83 ? 24.294 2.302 -44.086 1.00 54.50 83 GLY A CA 1
ATOM 605 C C . GLY A 1 83 ? 25.024 3.637 -44.267 1.00 54.50 83 GLY A C 1
ATOM 606 O O . GLY A 1 83 ? 24.466 4.529 -44.906 1.00 54.50 83 GLY A O 1
ATOM 607 N N . GLY A 1 84 ? 26.233 3.779 -43.717 1.00 48.09 84 GLY A N 1
ATOM 608 C CA . GLY A 1 84 ? 27.179 4.858 -44.044 1.00 48.09 84 GLY A CA 1
ATOM 609 C C . GLY A 1 84 ? 28.247 4.405 -45.030 1.00 48.09 84 GLY A C 1
ATOM 610 O O . GLY A 1 84 ? 28.792 3.300 -44.816 1.00 48.09 84 GLY A O 1
#

Sequence (84 aa):
MSNLTNQGNIVQDLGEQVLQKMQHLTGDGLLGASGDGANQLATGIHGTANAVRDTTHQVGNHVTNYGDDMTHMDAQYGNQIAGG

Radius of gyration: 22.22 Å; Cα contacts (8 Å, |Δi|>4): 38; chains: 1; bounding box: 46×15×66 Å

pLDDT: mean 82.99, std 10.32, range [48.09, 93.94]